Protein AF-A0A7S1P611-F1 (afdb_monomer)

Solvent-accessible surface area (backbone atoms only — not comparable to full-atom values): 8037 Å² total; per-residue (Å²): 133,85,80,75,82,80,79,75,83,67,53,67,69,58,52,50,53,49,54,51,52,51,52,50,52,50,51,52,50,53,52,51,49,53,52,48,51,55,48,50,52,66,73,41,56,65,63,57,51,52,55,46,52,52,50,51,50,36,46,75,70,69,72,56,48,76,68,53,52,54,48,46,52,53,49,49,57,50,48,53,54,47,53,55,51,51,50,60,49,50,52,55,49,51,58,52,57,52,57,67,63,73,67,72,71,91,78,82,84,90,80,85,83,88,80,80,93,79,82,85,89,82,80,88,82,91,82,138

Organism: NCBI:txid1169539

pLDDT: mean 73.35, std 19.41, range [33.62, 94.81]

Sequence (128 aa):
MGKQKKGREVNPTDAYRKQQREKEKKRNKQARQKLRESTLVRKNPHAIKEQIDRLKKEEHFGRITPSDKKKLESLNKTWDKLKSSILANKDKLADKVTIDMQGIQEEGESSEESGEESPPEEAGAAAA

Mean predicted aligned error: 16.97 Å

Nearest PDB structures (foldseek):
  5fwk-assembly1_E  TM=3.623E-01  e=7.451E+00  Homo sapiens
  5c22-assembly3_C  TM=3.127E-01  e=6.528E+00  Escherichia coli

InterPro domains:
  IPR019007 Wbp11/ELF5/Saf1, N-terminal domain [PF09429] (7-83)

Radius of gyration: 33.91 Å; Cα contacts (8 Å, |Δi|>4): 22; chains: 1; bounding box: 104×55×56 Å

Secondary structure (DSSP, 8-state):
-----TT----HHHHHHHHHHHHHHHHHHHHHHHHHHHHHHHH-HHHHHHHHHHHHHHHHTT---HHHHHHHHHHHHHHHHHHHHHHHHHHHHHHHHHHTTS--------------------------

Structure (mmCIF, N/CA/C/O backbone):
data_AF-A0A7S1P611-F1
#
_entry.id   AF-A0A7S1P611-F1
#
loop_
_atom_site.group_PDB
_atom_site.id
_atom_site.type_symbol
_atom_site.label_atom_id
_atom_site.label_alt_id
_atom_site.label_comp_id
_atom_site.label_asym_id
_atom_site.label_entity_id
_atom_site.label_seq_id
_atom_site.pdbx_PDB_ins_code
_atom_site.Cartn_x
_atom_site.Cartn_y
_atom_site.Cartn_z
_atom_site.occupancy
_atom_site.B_iso_or_equiv
_atom_site.auth_seq_id
_atom_site.auth_comp_id
_atom_site.auth_asym_id
_atom_site.auth_atom_id
_atom_site.pdbx_PDB_model_num
ATOM 1 N N . MET A 1 1 ? 12.596 -34.638 -29.859 1.00 44.19 1 MET A N 1
ATOM 2 C CA . MET A 1 1 ? 14.044 -34.323 -29.861 1.00 44.19 1 MET A CA 1
ATOM 3 C C . MET A 1 1 ? 14.229 -32.810 -29.942 1.00 44.19 1 MET A C 1
ATOM 5 O O . MET A 1 1 ? 14.014 -32.226 -30.999 1.00 44.19 1 MET A O 1
ATOM 9 N N . GLY A 1 2 ? 14.519 -32.153 -28.815 1.00 54.94 2 GLY A N 1
ATOM 10 C CA . GLY A 1 2 ? 14.721 -30.702 -28.758 1.00 54.94 2 GLY A CA 1
ATOM 11 C C . GLY A 1 2 ? 16.032 -30.303 -29.431 1.00 54.94 2 GLY A C 1
ATOM 12 O O . GLY A 1 2 ? 17.098 -30.758 -29.030 1.00 54.94 2 GLY A O 1
ATOM 13 N N . LYS A 1 3 ? 15.964 -29.455 -30.461 1.00 53.50 3 LYS A N 1
ATOM 14 C CA . LYS A 1 3 ? 17.159 -28.909 -31.111 1.00 53.50 3 LYS A CA 1
ATOM 15 C C . LYS A 1 3 ? 17.794 -27.873 -30.182 1.00 53.50 3 LYS A C 1
ATOM 17 O O . LYS A 1 3 ? 17.230 -26.802 -29.957 1.00 53.50 3 LYS A O 1
ATOM 22 N N . GLN A 1 4 ? 18.965 -28.199 -29.641 1.00 58.38 4 GLN A N 1
ATOM 23 C CA . GLN A 1 4 ? 19.836 -27.248 -28.957 1.00 58.38 4 GLN A CA 1
ATOM 24 C C . GLN A 1 4 ? 20.156 -26.100 -29.926 1.00 58.38 4 GLN A C 1
ATOM 26 O O . GLN A 1 4 ? 20.625 -26.336 -31.041 1.00 58.38 4 GLN A O 1
ATOM 31 N N . LYS A 1 5 ? 19.882 -24.850 -29.524 1.00 57.12 5 LYS A N 1
ATOM 32 C CA . LYS A 1 5 ? 20.260 -23.657 -30.298 1.00 57.12 5 LYS A CA 1
ATOM 33 C C . LYS A 1 5 ? 21.771 -23.460 -30.191 1.00 57.12 5 LYS A C 1
ATOM 35 O O . LYS A 1 5 ? 22.250 -22.674 -29.379 1.00 57.12 5 LYS A O 1
ATOM 40 N N . LYS A 1 6 ? 22.508 -24.229 -30.990 1.00 51.22 6 LYS A N 1
ATOM 41 C CA . LYS A 1 6 ? 23.951 -24.111 -31.176 1.00 51.22 6 LYS A CA 1
ATOM 42 C C . LYS A 1 6 ? 24.242 -22.732 -31.785 1.00 51.22 6 LYS A C 1
ATOM 44 O O . LYS A 1 6 ? 23.832 -22.459 -32.906 1.00 51.22 6 LYS A O 1
ATOM 49 N N . GLY A 1 7 ? 24.892 -21.867 -31.005 1.00 54.78 7 GLY A N 1
ATOM 50 C CA . GLY A 1 7 ? 25.631 -20.701 -31.498 1.00 54.78 7 GLY A CA 1
ATOM 51 C C . GLY A 1 7 ? 24.817 -19.511 -32.009 1.00 54.78 7 GLY A C 1
ATOM 52 O O . GLY A 1 7 ? 25.044 -19.071 -33.128 1.00 54.78 7 GLY A O 1
ATOM 53 N N . ARG A 1 8 ? 23.908 -18.932 -31.210 1.00 61.56 8 ARG A N 1
ATOM 54 C CA . ARG A 1 8 ? 23.466 -17.554 -31.491 1.00 61.56 8 ARG A CA 1
ATOM 55 C C . ARG A 1 8 ? 24.415 -16.604 -30.774 1.00 61.56 8 ARG A C 1
ATOM 57 O O . ARG A 1 8 ? 24.238 -16.363 -29.584 1.00 61.56 8 ARG A O 1
ATOM 64 N N . GLU A 1 9 ? 25.420 -16.112 -31.485 1.00 65.38 9 GLU A N 1
ATOM 65 C CA . GLU A 1 9 ? 26.243 -14.989 -31.044 1.00 65.38 9 GLU A CA 1
ATOM 66 C C . GLU A 1 9 ? 25.299 -13.793 -30.870 1.00 65.38 9 GLU A C 1
ATOM 68 O O . GLU A 1 9 ? 24.779 -13.214 -31.827 1.00 65.38 9 GLU A O 1
ATOM 73 N N . VAL A 1 10 ? 24.882 -13.559 -29.626 1.00 67.25 10 VAL A N 1
ATOM 74 C CA . VAL A 1 10 ? 23.868 -12.552 -29.331 1.00 67.25 10 VAL A CA 1
ATOM 75 C C . VAL A 1 10 ? 24.579 -11.222 -29.435 1.00 67.25 10 VAL A C 1
ATOM 77 O O . VAL A 1 10 ? 25.444 -10.931 -28.614 1.00 67.25 10 VAL A O 1
ATOM 80 N N . ASN A 1 11 ? 24.220 -10.427 -30.443 1.00 81.62 11 ASN A N 1
ATOM 81 C CA . ASN A 1 11 ? 24.751 -9.080 -30.567 1.00 81.62 11 ASN A CA 1
ATOM 82 C C . ASN A 1 11 ? 24.582 -8.372 -29.203 1.00 81.62 11 ASN A C 1
ATOM 84 O O . ASN A 1 11 ? 23.461 -8.351 -28.674 1.00 81.62 11 ASN A O 1
ATOM 88 N N . PRO A 1 12 ? 25.660 -7.830 -28.608 1.00 81.00 12 PRO A N 1
ATOM 89 C CA . PRO A 1 12 ? 25.629 -7.257 -27.263 1.00 81.00 12 PRO A CA 1
ATOM 90 C C . PRO A 1 12 ? 24.556 -6.167 -27.117 1.00 81.00 12 PRO A C 1
ATOM 92 O O . PRO A 1 12 ? 23.929 -6.039 -26.062 1.00 81.00 12 PRO A O 1
ATOM 95 N N . THR A 1 13 ? 24.245 -5.447 -28.197 1.00 85.31 13 THR A N 1
ATOM 96 C CA . THR A 1 13 ? 23.152 -4.470 -28.239 1.00 85.31 13 THR A CA 1
ATOM 97 C C . THR A 1 13 ? 21.771 -5.123 -28.109 1.00 85.31 13 THR A C 1
ATOM 99 O O . THR A 1 13 ? 20.899 -4.597 -27.414 1.00 85.31 13 THR A O 1
ATOM 102 N N . ASP A 1 14 ? 21.540 -6.276 -28.739 1.00 87.12 14 ASP A N 1
ATOM 103 C CA . ASP A 1 14 ? 20.261 -6.991 -28.641 1.00 87.12 14 ASP A CA 1
ATOM 104 C C . ASP A 1 14 ? 20.103 -7.673 -27.271 1.00 87.12 14 ASP A C 1
ATOM 106 O O . ASP A 1 14 ? 19.020 -7.655 -26.677 1.00 87.12 14 ASP A O 1
ATOM 110 N N . ALA A 1 15 ? 21.205 -8.165 -26.693 1.00 86.44 15 ALA A N 1
ATOM 111 C CA . ALA A 1 15 ? 21.233 -8.638 -25.311 1.00 86.44 15 ALA A CA 1
ATOM 112 C C . ALA A 1 15 ? 20.844 -7.519 -24.325 1.00 86.44 15 ALA A C 1
ATOM 114 O O . ALA A 1 15 ? 19.980 -7.730 -23.467 1.00 86.44 15 ALA A O 1
ATOM 115 N N . TYR A 1 16 ? 21.393 -6.311 -24.494 1.00 88.81 16 TYR A N 1
ATOM 116 C CA . TYR A 1 16 ? 21.044 -5.151 -23.669 1.00 88.81 16 TYR A CA 1
ATOM 117 C C . TYR A 1 16 ? 19.567 -4.752 -23.819 1.00 88.81 16 TYR A C 1
ATOM 119 O O . TYR A 1 16 ? 18.854 -4.611 -22.821 1.00 88.81 16 TYR A O 1
ATOM 127 N N . ARG A 1 17 ? 19.052 -4.650 -25.053 1.00 90.69 17 ARG A N 1
ATOM 128 C CA . ARG A 1 17 ? 17.631 -4.334 -25.304 1.00 90.69 17 ARG A CA 1
ATOM 129 C C . ARG A 1 17 ? 16.694 -5.381 -24.714 1.00 90.69 17 ARG A C 1
ATOM 131 O O . ARG A 1 17 ? 15.630 -5.037 -24.198 1.00 90.69 17 ARG A O 1
ATOM 138 N N . LYS A 1 18 ? 17.065 -6.660 -24.790 1.00 89.88 18 LYS A N 1
ATOM 139 C CA . LYS A 1 18 ? 16.295 -7.750 -24.189 1.00 89.88 18 LYS A CA 1
ATOM 140 C C . LYS A 1 18 ? 16.265 -7.625 -22.666 1.00 89.88 18 LYS A C 1
ATOM 142 O O . LYS A 1 18 ? 15.184 -7.695 -22.086 1.00 89.88 18 LYS A O 1
ATOM 147 N N . GLN A 1 19 ? 17.406 -7.358 -22.030 1.00 88.12 19 GLN A N 1
ATOM 148 C CA . GLN A 1 19 ? 17.468 -7.130 -20.584 1.00 88.12 19 GLN A CA 1
ATOM 149 C C . GLN A 1 19 ? 16.627 -5.920 -20.150 1.00 88.12 19 GLN A C 1
ATOM 151 O O . GLN A 1 19 ? 15.933 -5.997 -19.135 1.00 88.12 19 GLN A O 1
ATOM 156 N N . GLN A 1 20 ? 16.632 -4.825 -20.917 1.00 91.12 20 GLN A N 1
ATOM 157 C CA . GLN A 1 20 ? 15.790 -3.657 -20.632 1.00 91.12 20 GLN A CA 1
ATOM 158 C C . GLN A 1 20 ? 14.297 -3.986 -20.748 1.00 91.12 20 GLN A C 1
ATOM 160 O O . GLN A 1 20 ? 13.547 -3.744 -19.802 1.00 91.12 20 GLN A O 1
ATOM 165 N N . ARG A 1 21 ? 13.872 -4.647 -21.834 1.00 93.06 21 ARG A N 1
ATOM 166 C CA . ARG A 1 21 ? 12.478 -5.098 -22.007 1.00 93.06 21 ARG A CA 1
ATOM 167 C C . ARG A 1 21 ? 12.030 -6.054 -20.905 1.00 93.06 21 ARG A C 1
ATOM 169 O O . ARG A 1 21 ? 10.894 -5.982 -20.445 1.00 93.06 21 ARG A O 1
ATOM 176 N N . GLU A 1 22 ? 12.900 -6.956 -20.456 1.00 92.06 22 GLU A N 1
ATOM 177 C CA . GLU A 1 22 ? 12.589 -7.864 -19.349 1.00 92.06 22 GLU A CA 1
ATOM 178 C C . GLU A 1 22 ? 12.433 -7.121 -18.017 1.00 92.06 22 GLU A C 1
ATOM 180 O O . GLU A 1 22 ? 11.488 -7.402 -17.271 1.00 92.06 22 GLU A O 1
ATOM 185 N N . LYS A 1 23 ? 13.307 -6.147 -17.726 1.00 92.00 23 LYS A N 1
ATOM 186 C CA . LYS A 1 23 ? 13.195 -5.277 -16.543 1.00 92.00 23 LYS A CA 1
ATOM 187 C C . LYS A 1 23 ? 11.902 -4.464 -16.578 1.00 92.00 23 LYS A C 1
ATOM 189 O O . LYS A 1 23 ? 11.167 -4.437 -15.590 1.00 92.00 23 LYS A O 1
ATOM 194 N N . GLU A 1 24 ? 11.586 -3.867 -17.718 1.00 93.06 24 GLU A N 1
ATOM 195 C CA . GLU A 1 24 ? 10.358 -3.103 -17.920 1.00 93.06 24 GLU A CA 1
ATOM 196 C C . GLU A 1 24 ? 9.111 -3.985 -17.778 1.00 93.06 24 GLU A C 1
ATOM 198 O O . GLU A 1 24 ? 8.188 -3.648 -17.036 1.00 93.06 24 GLU A O 1
ATOM 203 N N . LYS A 1 25 ? 9.103 -5.177 -18.387 1.00 94.00 25 LYS A N 1
ATOM 204 C CA . LYS A 1 25 ? 8.003 -6.145 -18.258 1.00 94.00 25 LYS A CA 1
ATOM 205 C C . LYS A 1 25 ? 7.785 -6.567 -16.805 1.00 94.00 25 LYS A C 1
ATOM 207 O O . LYS A 1 25 ? 6.636 -6.703 -16.383 1.00 94.00 25 LYS A O 1
ATOM 212 N N . LYS A 1 26 ? 8.859 -6.761 -16.030 1.00 94.62 26 LYS A N 1
ATOM 213 C CA . LYS A 1 26 ? 8.771 -7.049 -14.588 1.00 94.62 26 LYS A CA 1
ATOM 214 C C . LYS A 1 26 ? 8.151 -5.877 -13.823 1.00 94.62 26 LYS A C 1
ATOM 216 O O . LYS A 1 26 ? 7.200 -6.102 -13.076 1.00 94.62 26 LYS A O 1
ATOM 221 N N . ARG A 1 27 ? 8.603 -4.641 -14.066 1.00 93.75 27 ARG A N 1
ATOM 222 C CA . ARG A 1 27 ? 8.019 -3.435 -13.447 1.00 93.75 27 ARG A CA 1
ATOM 223 C C . ARG A 1 27 ? 6.539 -3.269 -13.800 1.00 93.75 27 ARG A C 1
ATOM 225 O O . ARG A 1 27 ? 5.726 -3.059 -12.907 1.00 93.75 27 ARG A O 1
ATOM 232 N N . ASN A 1 28 ? 6.167 -3.461 -15.065 1.00 93.00 28 ASN A N 1
ATOM 233 C CA . ASN A 1 28 ? 4.777 -3.374 -15.516 1.00 93.00 28 ASN A CA 1
ATOM 234 C C . ASN A 1 28 ? 3.882 -4.452 -14.893 1.00 93.00 28 ASN A C 1
ATOM 236 O O . ASN A 1 28 ? 2.746 -4.166 -14.517 1.00 93.00 28 ASN A O 1
ATOM 240 N N . LYS A 1 29 ? 4.375 -5.687 -14.732 1.00 94.50 29 LYS A N 1
ATOM 241 C CA . LYS A 1 29 ? 3.636 -6.732 -14.005 1.00 94.50 29 LYS A CA 1
ATOM 242 C C . LYS A 1 29 ? 3.407 -6.348 -12.544 1.00 94.50 29 LYS A C 1
ATOM 244 O O . LYS A 1 29 ? 2.277 -6.444 -12.076 1.00 94.50 29 LYS A O 1
ATOM 249 N N . GLN A 1 30 ? 4.442 -5.864 -11.859 1.00 90.75 30 GLN A N 1
ATOM 250 C CA . GLN A 1 30 ? 4.336 -5.417 -10.468 1.00 90.75 30 GLN A CA 1
ATOM 251 C C . GLN A 1 30 ? 3.371 -4.232 -10.322 1.00 90.75 30 GLN A C 1
ATOM 253 O O . GLN A 1 30 ? 2.539 -4.231 -9.421 1.00 90.75 30 GLN A O 1
ATOM 258 N N . ALA A 1 31 ? 3.425 -3.256 -11.231 1.00 90.31 31 ALA A N 1
ATOM 259 C CA . ALA A 1 31 ? 2.501 -2.123 -11.240 1.00 90.31 31 ALA A CA 1
ATOM 260 C C . ALA A 1 31 ? 1.045 -2.576 -11.442 1.00 90.31 31 ALA A C 1
ATOM 262 O O . ALA A 1 31 ? 0.158 -2.160 -10.700 1.00 90.31 31 ALA A O 1
ATOM 263 N N . ARG A 1 32 ? 0.800 -3.494 -12.390 1.00 86.75 32 ARG A N 1
ATOM 264 C CA . ARG A 1 32 ? -0.533 -4.078 -12.622 1.00 86.75 32 ARG A CA 1
ATOM 265 C C . ARG A 1 32 ? -1.039 -4.859 -11.416 1.00 86.75 32 ARG A C 1
ATOM 267 O O . ARG A 1 32 ? -2.225 -4.786 -11.116 1.00 86.75 32 ARG A O 1
ATOM 274 N N . GLN A 1 33 ? -0.168 -5.606 -10.746 1.00 82.62 33 GLN A N 1
ATOM 275 C CA . GLN A 1 33 ? -0.532 -6.366 -9.557 1.00 82.62 33 GLN A CA 1
ATOM 276 C C . GLN A 1 33 ? -0.931 -5.430 -8.409 1.00 82.62 33 GLN A C 1
ATOM 278 O O . GLN A 1 33 ? -2.031 -5.571 -7.887 1.00 82.62 33 GLN A O 1
ATOM 283 N N . LYS A 1 34 ? -0.133 -4.390 -8.135 1.00 82.38 34 LYS A N 1
ATOM 284 C CA . LYS A 1 34 ? -0.470 -3.351 -7.147 1.00 82.38 34 LYS A CA 1
ATOM 285 C C . LYS A 1 34 ? -1.779 -2.625 -7.474 1.00 82.38 34 LYS A C 1
ATOM 287 O O . LYS A 1 34 ? -2.569 -2.361 -6.575 1.00 82.38 34 LYS A O 1
ATOM 292 N N . LEU A 1 35 ? -2.033 -2.325 -8.752 1.00 83.19 35 LEU A N 1
ATOM 293 C CA . LEU A 1 35 ? -3.291 -1.711 -9.195 1.00 83.19 35 LEU A CA 1
ATOM 294 C C . LEU A 1 35 ? -4.492 -2.648 -9.000 1.00 83.19 35 LEU A C 1
ATOM 296 O O . LEU A 1 35 ? -5.572 -2.206 -8.612 1.00 83.19 35 LEU A O 1
ATOM 300 N N . ARG A 1 36 ? -4.328 -3.945 -9.283 1.00 74.06 36 ARG A N 1
ATOM 301 C CA . ARG A 1 36 ? -5.377 -4.949 -9.052 1.00 74.06 36 ARG A CA 1
ATOM 302 C C . ARG A 1 36 ? -5.666 -5.103 -7.568 1.00 74.06 36 ARG A C 1
ATOM 304 O O . ARG A 1 36 ? -6.834 -5.097 -7.199 1.00 74.06 36 ARG A O 1
ATOM 311 N N . GLU A 1 37 ? -4.628 -5.183 -6.742 1.00 73.06 37 GLU A N 1
ATOM 312 C CA . GLU A 1 37 ? -4.740 -5.233 -5.283 1.00 73.06 37 GLU A CA 1
ATOM 313 C C . GLU A 1 37 ? -5.461 -3.988 -4.755 1.00 73.06 37 GLU A C 1
ATOM 315 O O . GLU A 1 37 ? -6.471 -4.125 -4.072 1.00 73.06 37 GLU A O 1
ATOM 320 N N . SER A 1 38 ? -5.054 -2.778 -5.155 1.00 73.31 38 SER A N 1
ATOM 321 C CA . SER A 1 38 ? -5.731 -1.543 -4.729 1.00 73.31 38 SER A CA 1
ATOM 322 C C . SER A 1 38 ? -7.180 -1.451 -5.222 1.00 73.31 38 SER A C 1
ATOM 324 O O . SER A 1 38 ? -8.056 -0.966 -4.506 1.00 73.31 38 SER A O 1
ATOM 326 N N . THR A 1 39 ? -7.468 -1.960 -6.422 1.00 77.69 39 THR A N 1
ATOM 327 C CA . THR A 1 39 ? -8.832 -2.006 -6.965 1.00 77.69 39 THR A CA 1
ATOM 328 C C . THR A 1 39 ? -9.699 -3.016 -6.225 1.00 77.69 39 THR A C 1
ATOM 330 O O . THR A 1 39 ? -10.856 -2.721 -5.942 1.00 77.69 39 THR A O 1
ATOM 333 N N . LEU A 1 40 ? -9.166 -4.194 -5.903 1.00 67.75 40 LEU A N 1
ATOM 334 C CA . LEU A 1 40 ? -9.876 -5.222 -5.144 1.00 67.75 40 LEU A CA 1
ATOM 335 C C . LEU A 1 40 ? -10.169 -4.745 -3.717 1.00 67.75 40 LEU A C 1
ATOM 337 O O . LEU A 1 40 ? -11.289 -4.896 -3.242 1.00 67.75 40 LEU A O 1
ATOM 341 N N . VAL A 1 41 ? -9.194 -4.091 -3.083 1.00 64.75 41 VAL A N 1
ATOM 342 C CA . VAL A 1 41 ? -9.334 -3.434 -1.775 1.00 64.75 41 VAL A CA 1
ATOM 343 C C . VAL A 1 41 ? -10.444 -2.377 -1.811 1.00 64.75 41 VAL A C 1
ATOM 345 O O . VAL A 1 41 ? -11.272 -2.328 -0.908 1.00 64.75 41 VAL A O 1
ATOM 348 N N . ARG A 1 42 ? -10.540 -1.585 -2.888 1.00 70.06 42 ARG A N 1
ATOM 349 C CA . ARG A 1 42 ? -11.654 -0.640 -3.082 1.00 70.06 42 ARG A CA 1
ATOM 350 C C . ARG A 1 42 ? -13.005 -1.332 -3.294 1.00 70.06 42 ARG A C 1
ATOM 352 O O . ARG A 1 42 ? -14.020 -0.809 -2.851 1.00 70.06 42 ARG A O 1
ATOM 359 N N . LYS A 1 43 ? -13.033 -2.473 -3.987 1.00 70.31 43 LYS A N 1
ATOM 360 C CA . LYS A 1 43 ? -14.267 -3.229 -4.258 1.00 70.31 43 LYS A CA 1
ATOM 361 C C . LYS A 1 43 ? -14.823 -3.921 -3.009 1.00 70.31 43 LYS A C 1
ATOM 363 O O . LYS A 1 43 ? -16.037 -4.004 -2.887 1.00 70.31 43 LYS A O 1
ATOM 368 N N . ASN A 1 44 ? -13.960 -4.358 -2.087 1.00 80.50 44 ASN A N 1
ATOM 369 C CA . ASN A 1 44 ? -14.346 -5.099 -0.881 1.00 80.50 44 ASN A CA 1
ATOM 370 C C . ASN A 1 44 ? -13.981 -4.330 0.409 1.00 80.50 44 ASN A C 1
ATOM 372 O O . ASN A 1 44 ? -13.043 -4.719 1.110 1.00 80.50 44 ASN A O 1
ATOM 376 N N . PRO A 1 45 ? -14.732 -3.267 0.767 1.00 82.62 45 PRO A N 1
ATOM 377 C CA . PRO A 1 45 ? -14.514 -2.490 1.993 1.00 82.62 45 PRO A CA 1
ATOM 378 C C . PRO A 1 45 ? -14.524 -3.347 3.268 1.00 82.62 45 PRO A C 1
ATOM 380 O O . PRO A 1 45 ? -13.732 -3.116 4.181 1.00 82.62 45 PRO A O 1
ATOM 383 N N . HIS A 1 46 ? -15.396 -4.358 3.329 1.00 86.69 46 HIS A N 1
ATOM 384 C CA . HIS A 1 46 ? -15.588 -5.192 4.518 1.00 86.69 46 HIS A CA 1
ATOM 385 C C . HIS A 1 46 ? -14.309 -5.907 4.972 1.00 86.69 46 HIS A C 1
ATOM 387 O O . HIS A 1 46 ? -14.031 -5.937 6.166 1.00 86.69 46 HIS A O 1
ATOM 393 N N . ALA A 1 47 ? -13.480 -6.378 4.037 1.00 86.00 47 ALA A N 1
ATOM 394 C CA . ALA A 1 47 ? -12.230 -7.063 4.364 1.00 86.00 47 ALA A CA 1
ATOM 395 C C . ALA A 1 47 ? -11.222 -6.142 5.079 1.00 86.00 47 ALA A C 1
ATOM 397 O O . ALA A 1 47 ? -10.529 -6.567 6.000 1.00 86.00 47 ALA A O 1
ATOM 398 N N . ILE A 1 48 ? -11.157 -4.859 4.693 1.00 86.81 48 ILE A N 1
ATOM 399 C CA . ILE A 1 48 ? -10.304 -3.866 5.371 1.00 86.81 48 ILE A CA 1
ATOM 400 C C . ILE A 1 48 ? -10.807 -3.644 6.796 1.00 86.81 48 ILE A C 1
ATOM 402 O O . ILE A 1 48 ? -10.009 -3.599 7.732 1.00 86.81 48 ILE A O 1
ATOM 406 N N . LYS A 1 49 ? -12.129 -3.524 6.958 1.00 90.62 49 LYS A N 1
ATOM 407 C CA . LYS A 1 49 ? -12.758 -3.311 8.260 1.00 90.62 49 LYS A CA 1
ATOM 408 C C . LYS A 1 49 ? -12.489 -4.483 9.209 1.00 90.62 49 LYS A C 1
ATOM 410 O O . LYS A 1 49 ? -12.035 -4.254 10.322 1.00 90.62 49 LYS A O 1
ATOM 415 N N . GLU A 1 50 ? -12.663 -5.722 8.754 1.00 92.69 50 GLU A N 1
ATOM 416 C CA . GLU A 1 50 ? -12.362 -6.915 9.560 1.00 92.69 50 GLU A CA 1
ATOM 417 C C . GLU A 1 50 ? -10.890 -6.983 9.983 1.00 92.69 50 GLU A C 1
ATOM 419 O O . GLU A 1 50 ? -10.577 -7.315 11.128 1.00 92.69 50 GLU A O 1
ATOM 424 N N . GLN A 1 51 ? -9.975 -6.629 9.076 1.00 90.81 51 GLN A N 1
ATOM 425 C CA . GLN A 1 51 ? -8.544 -6.583 9.368 1.00 90.81 51 GLN A CA 1
ATOM 426 C C . GLN A 1 51 ? -8.221 -5.524 10.437 1.00 90.81 51 GLN A C 1
ATOM 428 O O . GLN A 1 51 ? -7.423 -5.789 11.339 1.00 90.81 51 GLN A O 1
ATOM 433 N N . ILE A 1 52 ? -8.847 -4.343 10.354 1.00 93.94 52 ILE A N 1
ATOM 434 C CA . ILE A 1 52 ? -8.743 -3.281 11.367 1.00 93.94 52 ILE A CA 1
ATOM 435 C C . ILE A 1 52 ? -9.292 -3.777 12.705 1.00 93.94 52 ILE A C 1
ATOM 437 O O . ILE A 1 52 ? -8.626 -3.623 13.725 1.00 93.94 52 ILE A O 1
ATOM 441 N N . ASP A 1 53 ? -10.469 -4.402 12.709 1.00 94.81 53 ASP A N 1
ATOM 442 C CA . ASP A 1 53 ? -11.123 -4.872 13.930 1.00 94.81 53 ASP A CA 1
ATOM 443 C C . ASP A 1 53 ? -10.308 -5.974 14.621 1.00 94.81 53 ASP A C 1
ATOM 445 O O . ASP A 1 53 ? -10.193 -5.975 15.847 1.00 94.81 53 ASP A O 1
ATOM 449 N N . ARG A 1 54 ? -9.678 -6.881 13.860 1.00 94.06 54 ARG A N 1
ATOM 450 C CA . ARG A 1 54 ? -8.744 -7.874 14.417 1.00 94.06 54 ARG A CA 1
ATOM 451 C C . ARG A 1 54 ? -7.547 -7.198 15.091 1.00 94.06 54 ARG A C 1
ATOM 453 O O . ARG A 1 54 ? -7.257 -7.505 16.244 1.00 94.06 54 ARG A O 1
ATOM 460 N N . LEU A 1 55 ? -6.889 -6.265 14.403 1.00 93.25 55 LEU A N 1
ATOM 461 C CA . LEU A 1 55 ? -5.712 -5.572 14.938 1.00 93.25 55 LEU A CA 1
ATOM 462 C C . LEU A 1 55 ? -6.057 -4.698 16.155 1.00 93.25 55 LEU A C 1
ATOM 464 O O . LEU A 1 55 ? -5.309 -4.685 17.125 1.00 93.25 55 LEU A O 1
ATOM 468 N N . LYS A 1 56 ? -7.217 -4.031 16.157 1.00 93.19 56 LYS A N 1
ATOM 469 C CA . LYS A 1 56 ? -7.706 -3.263 17.316 1.00 93.19 56 LYS A CA 1
ATOM 470 C C . LYS A 1 56 ? -7.996 -4.146 18.525 1.00 93.19 56 LYS A C 1
ATOM 472 O O . LYS A 1 56 ? -7.727 -3.742 19.652 1.00 93.19 56 LYS A O 1
ATOM 477 N N . LYS A 1 57 ? -8.527 -5.355 18.313 1.00 94.31 57 LYS A N 1
ATOM 478 C CA . LYS A 1 57 ? -8.706 -6.331 19.398 1.00 94.31 57 LYS A CA 1
ATOM 479 C C . LYS A 1 57 ? -7.353 -6.716 19.992 1.00 94.31 57 LYS A C 1
ATOM 481 O O . LYS A 1 57 ? -7.189 -6.653 21.203 1.00 94.31 57 LYS A O 1
ATOM 486 N N . GLU A 1 58 ? -6.374 -7.055 19.159 1.00 91.00 58 GLU A N 1
ATOM 487 C CA . GLU A 1 58 ? -5.016 -7.391 19.614 1.00 91.00 58 GLU A CA 1
ATOM 488 C C . GLU A 1 58 ? -4.326 -6.225 20.344 1.00 91.00 58 GLU A C 1
ATOM 490 O O . GLU A 1 58 ? -3.633 -6.452 21.339 1.00 91.00 58 GLU A O 1
ATOM 495 N N . GLU A 1 59 ? -4.558 -4.984 19.900 1.00 91.12 59 GLU A N 1
ATOM 496 C CA . GLU A 1 59 ? -4.114 -3.765 20.585 1.00 91.12 59 GLU A CA 1
ATOM 497 C C . GLU A 1 59 ? -4.757 -3.619 21.966 1.00 91.12 59 GLU A C 1
ATOM 499 O O . GLU A 1 59 ? -4.046 -3.405 22.946 1.00 91.12 59 GLU A O 1
ATOM 504 N N . HIS A 1 60 ? -6.073 -3.820 22.063 1.00 91.44 60 HIS A N 1
ATOM 505 C CA . HIS A 1 60 ? -6.803 -3.787 23.331 1.00 91.44 60 HIS A CA 1
ATOM 506 C C . HIS A 1 60 ? -6.325 -4.874 24.308 1.00 91.44 60 HIS A C 1
ATOM 508 O O . HIS A 1 60 ? -6.236 -4.640 25.510 1.00 91.44 60 HIS A O 1
ATOM 514 N N . PHE A 1 61 ? -5.972 -6.060 23.805 1.00 89.44 61 PHE A N 1
ATOM 515 C CA . PHE A 1 61 ? -5.385 -7.135 24.612 1.00 89.44 61 PHE A CA 1
ATOM 516 C C . PHE A 1 61 ? -3.893 -6.925 24.932 1.00 89.44 61 PHE A C 1
ATOM 518 O O . PHE A 1 61 ? -3.297 -7.765 25.607 1.00 89.44 61 PHE A O 1
ATOM 525 N N . GLY A 1 62 ? -3.270 -5.846 24.443 1.00 88.94 62 GLY A N 1
ATOM 526 C CA . GLY A 1 62 ? -1.866 -5.517 24.700 1.00 88.94 62 GLY A CA 1
ATOM 527 C C . GLY A 1 62 ? -0.852 -6.429 23.999 1.00 88.94 62 GLY A C 1
ATOM 528 O O . GLY A 1 62 ? 0.324 -6.411 24.352 1.00 88.94 62 GLY A O 1
ATOM 529 N N . ARG A 1 63 ? -1.275 -7.229 23.009 1.00 88.69 63 ARG A N 1
ATOM 530 C CA . ARG A 1 63 ? -0.421 -8.209 22.301 1.00 88.69 63 ARG A CA 1
ATOM 531 C C . ARG A 1 63 ? 0.084 -7.720 20.941 1.00 88.69 63 ARG A C 1
ATOM 533 O O . ARG A 1 63 ? 0.610 -8.509 20.162 1.00 88.69 63 ARG A O 1
ATOM 540 N N . ILE A 1 64 ? -0.086 -6.437 20.636 1.00 90.62 64 ILE A N 1
ATOM 541 C CA . ILE A 1 64 ? 0.220 -5.883 19.316 1.00 90.62 64 ILE A CA 1
ATOM 542 C C . ILE A 1 64 ? 1.711 -5.552 19.150 1.00 90.62 64 ILE A C 1
ATOM 544 O O . ILE A 1 64 ? 2.328 -4.919 20.012 1.00 90.62 64 ILE A O 1
ATOM 548 N N . THR A 1 65 ? 2.301 -5.927 18.012 1.00 93.06 65 THR A N 1
ATOM 549 C CA . THR A 1 65 ? 3.693 -5.569 17.700 1.00 93.06 65 THR A CA 1
ATOM 550 C C . THR A 1 65 ? 3.796 -4.153 17.102 1.00 93.06 65 THR A C 1
ATOM 552 O O . THR A 1 65 ? 2.827 -3.630 16.545 1.00 93.06 65 THR A O 1
ATOM 555 N N . PRO A 1 66 ? 4.974 -3.497 17.125 1.00 92.69 66 PRO A N 1
ATOM 556 C CA . PRO A 1 66 ? 5.170 -2.210 16.444 1.00 92.69 66 PRO A CA 1
ATOM 557 C C . P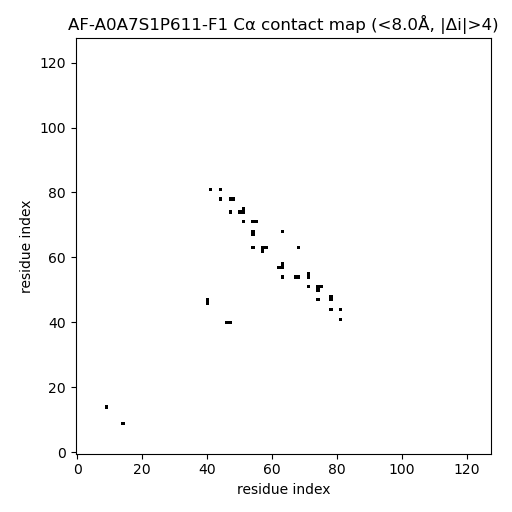RO A 1 66 ? 4.902 -2.269 14.931 1.00 92.69 66 PRO A C 1
ATOM 559 O O . PRO A 1 66 ? 4.496 -1.275 14.328 1.00 92.69 66 PRO A O 1
ATOM 562 N N . SER A 1 67 ? 5.127 -3.432 14.313 1.00 93.25 67 SER A N 1
ATOM 563 C CA . SER A 1 67 ? 4.813 -3.674 12.901 1.00 93.25 67 SER A CA 1
ATOM 564 C C . SER A 1 67 ? 3.302 -3.654 12.666 1.00 93.25 67 SER A C 1
ATOM 566 O O . SER A 1 67 ? 2.813 -2.994 11.747 1.00 93.25 67 SER A O 1
ATOM 568 N N . ASP A 1 68 ? 2.556 -4.300 13.558 1.00 92.00 68 ASP A N 1
ATOM 569 C CA . ASP A 1 68 ? 1.101 -4.372 13.491 1.00 92.00 68 ASP A CA 1
ATOM 570 C C . ASP A 1 68 ? 0.449 -3.008 13.724 1.00 92.00 68 ASP A C 1
ATOM 572 O O . ASP A 1 68 ? -0.512 -2.676 13.033 1.00 92.00 68 ASP A O 1
ATOM 576 N N . LYS A 1 69 ? 1.024 -2.159 14.588 1.00 93.25 69 LYS A N 1
ATOM 577 C CA . LYS A 1 69 ? 0.586 -0.759 14.744 1.00 93.25 69 LYS A CA 1
ATOM 578 C C . LYS A 1 69 ? 0.729 0.041 13.447 1.00 93.25 69 LYS A C 1
ATOM 580 O O . LYS A 1 69 ? -0.212 0.709 13.022 1.00 93.25 69 LYS A O 1
ATOM 585 N N . LYS A 1 70 ? 1.875 -0.070 12.762 1.00 94.69 70 LYS A N 1
ATOM 586 C CA . LYS A 1 70 ? 2.083 0.577 11.449 1.00 94.69 70 LYS A CA 1
ATOM 587 C C . LYS A 1 70 ? 1.092 0.055 10.407 1.00 94.69 70 LYS A C 1
ATOM 589 O O . LYS A 1 70 ? 0.565 0.823 9.599 1.00 94.69 70 LYS A O 1
ATOM 594 N N . LYS A 1 71 ? 0.815 -1.253 10.430 1.00 92.31 71 LYS A N 1
ATOM 595 C CA . LYS A 1 71 ? -0.175 -1.885 9.553 1.00 92.31 71 LYS A CA 1
ATOM 596 C C . LYS A 1 71 ? -1.585 -1.366 9.836 1.00 92.31 71 LYS A C 1
ATOM 598 O O . LYS A 1 71 ? -2.260 -0.961 8.891 1.00 92.31 71 LYS A O 1
ATOM 603 N N . LEU A 1 72 ? -1.993 -1.302 11.102 1.00 93.62 72 LEU A N 1
ATOM 604 C CA . LEU A 1 72 ? -3.263 -0.725 11.545 1.00 93.62 72 LEU A CA 1
ATOM 605 C C . LEU A 1 72 ? -3.419 0.720 11.052 1.00 93.62 72 LEU A C 1
ATOM 607 O O . LEU A 1 72 ? -4.438 1.055 10.450 1.00 93.62 72 LEU A O 1
ATOM 611 N N . GLU A 1 73 ? -2.389 1.551 11.212 1.00 94.06 73 GLU A N 1
ATOM 612 C CA . GLU A 1 73 ? -2.402 2.937 10.734 1.00 94.06 73 GLU A CA 1
ATOM 613 C C . GLU A 1 73 ? -2.571 3.017 9.205 1.00 94.06 73 GLU A C 1
ATOM 615 O O . GLU A 1 73 ? -3.390 3.788 8.698 1.00 94.06 73 GLU A O 1
ATOM 620 N N . SER A 1 74 ? -1.847 2.186 8.446 1.00 90.88 74 SER A N 1
ATOM 621 C CA . SER A 1 74 ? -1.982 2.134 6.983 1.00 90.88 74 SER A CA 1
ATOM 622 C C . SER A 1 74 ? -3.369 1.675 6.515 1.00 90.88 74 SER A C 1
ATOM 624 O O . SER A 1 74 ? -3.898 2.204 5.531 1.00 90.88 74 SER A O 1
ATOM 626 N N . LEU A 1 75 ? -3.978 0.723 7.229 1.00 91.12 75 LEU A N 1
ATOM 627 C CA . LEU A 1 75 ? -5.315 0.216 6.933 1.00 91.12 75 LEU A CA 1
ATOM 628 C C . LEU A 1 75 ? -6.377 1.271 7.242 1.00 91.12 75 LEU A C 1
ATOM 630 O O . LEU A 1 75 ? -7.237 1.499 6.395 1.00 91.12 75 LEU A O 1
ATOM 634 N N . ASN A 1 76 ? -6.263 1.979 8.371 1.00 91.62 76 ASN A N 1
ATOM 635 C CA . ASN A 1 76 ? -7.141 3.105 8.708 1.00 91.62 76 ASN A CA 1
ATOM 636 C C . ASN A 1 76 ? -7.073 4.203 7.633 1.00 91.62 76 ASN A C 1
ATOM 638 O O . ASN A 1 76 ? -8.099 4.568 7.069 1.00 91.62 76 ASN A O 1
ATOM 642 N N . LYS A 1 77 ? -5.867 4.628 7.222 1.00 90.62 77 LYS A N 1
ATOM 643 C CA . LYS A 1 77 ? -5.697 5.608 6.126 1.00 90.62 77 LYS A CA 1
ATOM 644 C C . LYS A 1 77 ? -6.337 5.150 4.813 1.00 90.62 77 LYS A C 1
ATOM 646 O O . LYS A 1 77 ? -6.809 5.969 4.025 1.00 90.62 77 LYS A O 1
ATOM 651 N N . THR A 1 78 ? -6.302 3.849 4.536 1.00 86.94 78 THR A N 1
ATOM 652 C CA . THR A 1 78 ? -6.919 3.275 3.332 1.00 86.94 78 THR A CA 1
ATOM 653 C C . THR A 1 78 ? -8.443 3.249 3.454 1.00 86.94 78 THR A C 1
ATOM 655 O O . THR A 1 78 ? -9.134 3.592 2.495 1.00 86.94 78 THR A O 1
ATOM 658 N N . TRP A 1 79 ? -8.963 2.907 4.634 1.00 90.44 79 TRP A N 1
ATOM 659 C CA . TRP A 1 79 ? -10.388 2.930 4.958 1.00 90.44 7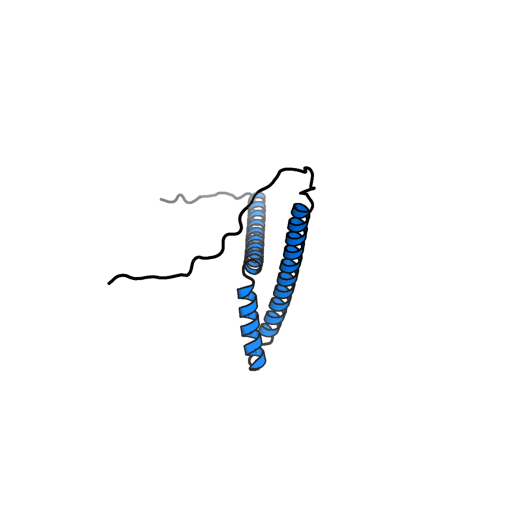9 TRP A CA 1
ATOM 660 C C . TRP A 1 79 ? -10.984 4.337 4.859 1.00 90.44 79 TRP A C 1
ATOM 662 O O . TRP A 1 79 ? -12.026 4.507 4.229 1.00 90.44 79 TRP A O 1
ATOM 672 N N . ASP A 1 80 ? -10.298 5.354 5.380 1.00 89.31 80 ASP A N 1
ATOM 673 C CA . ASP A 1 80 ? -10.767 6.742 5.324 1.00 89.31 80 ASP A CA 1
ATOM 674 C C . ASP A 1 80 ? -10.882 7.237 3.878 1.00 89.31 80 ASP A C 1
ATOM 676 O O . ASP A 1 80 ? -11.907 7.790 3.482 1.00 89.31 80 ASP A O 1
ATOM 680 N N . LYS A 1 81 ? -9.877 6.946 3.039 1.00 85.50 81 LYS A N 1
ATOM 681 C CA . LYS A 1 81 ? -9.930 7.248 1.597 1.00 85.50 81 LYS A CA 1
ATOM 682 C C . LYS A 1 81 ? -11.094 6.545 0.908 1.00 85.50 81 LYS A C 1
ATOM 684 O O . LYS A 1 81 ? -11.738 7.131 0.038 1.00 85.50 81 LYS A O 1
ATOM 689 N N . LEU A 1 82 ? -11.355 5.291 1.275 1.00 84.06 82 LEU A N 1
ATOM 690 C CA . LEU A 1 82 ? -12.457 4.518 0.719 1.00 84.06 82 LEU A CA 1
ATOM 691 C C . LEU A 1 82 ? -13.808 5.109 1.128 1.00 84.06 82 LEU A C 1
ATOM 693 O O . LEU A 1 82 ? -14.656 5.320 0.265 1.00 84.06 82 LEU A O 1
ATOM 697 N N . LYS A 1 83 ? -13.980 5.447 2.409 1.00 86.00 83 LYS A N 1
ATOM 698 C CA . LYS A 1 83 ? -15.180 6.102 2.940 1.00 86.00 83 LYS A CA 1
ATOM 699 C C . LYS A 1 83 ? -15.445 7.432 2.234 1.00 86.00 83 LYS A C 1
ATOM 701 O O . LYS A 1 83 ? -16.556 7.636 1.748 1.00 86.00 83 LYS A O 1
ATOM 706 N N . SER A 1 84 ? -14.429 8.286 2.098 1.00 84.06 84 SER A N 1
ATOM 707 C CA . SER A 1 84 ? -14.545 9.559 1.373 1.00 84.06 84 SER A CA 1
ATOM 708 C C . SER A 1 84 ? -14.867 9.354 -0.108 1.00 84.06 84 SER A C 1
ATOM 710 O O . SER A 1 84 ? -15.677 10.085 -0.667 1.00 84.06 84 SER A O 1
ATOM 712 N N . SER A 1 85 ? -14.286 8.334 -0.752 1.00 79.56 85 SER A N 1
ATOM 713 C CA . SER A 1 85 ? -14.604 8.005 -2.144 1.00 79.56 85 SER A CA 1
ATOM 714 C C . SER A 1 85 ? -16.039 7.504 -2.309 1.00 79.56 85 SER A C 1
ATOM 716 O O .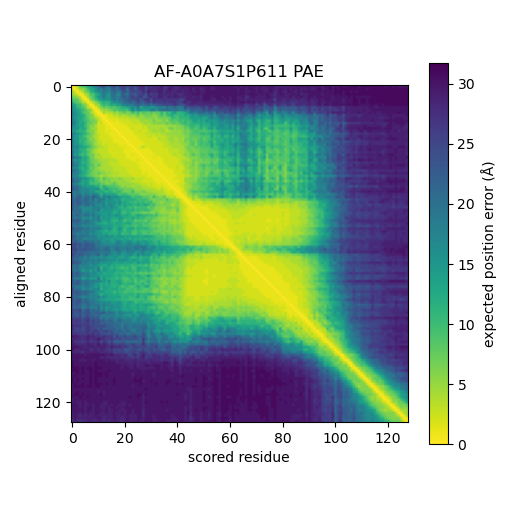 SER A 1 85 ? -16.690 7.880 -3.278 1.00 79.56 85 SER A O 1
ATOM 718 N N . ILE A 1 86 ? -16.540 6.669 -1.397 1.00 80.06 86 ILE A N 1
ATOM 719 C CA . ILE A 1 86 ? -17.925 6.181 -1.432 1.00 80.06 86 ILE A CA 1
ATOM 720 C C . ILE A 1 86 ? -18.895 7.344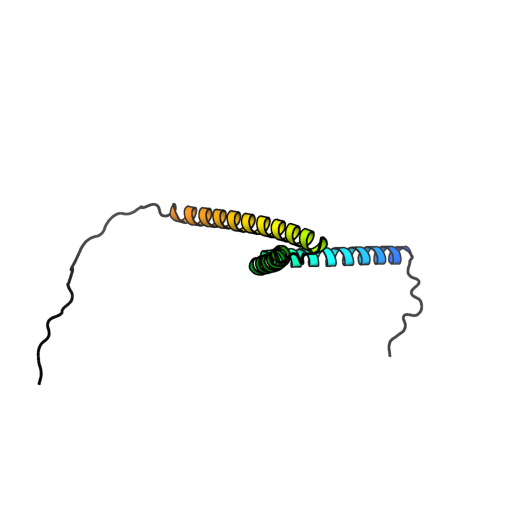 -1.234 1.00 80.06 86 ILE A C 1
ATOM 722 O O . ILE A 1 86 ? -19.823 7.477 -2.025 1.00 80.06 86 ILE A O 1
ATOM 726 N N . LEU A 1 87 ? -18.650 8.205 -0.241 1.00 78.81 87 LEU A N 1
ATOM 727 C CA . LEU A 1 87 ? -19.483 9.379 0.023 1.00 78.81 87 LEU A CA 1
ATOM 728 C C . LEU A 1 87 ? -19.539 10.304 -1.201 1.00 78.81 87 LEU A C 1
ATOM 730 O O . LEU A 1 87 ? -20.613 10.542 -1.735 1.00 78.81 87 LEU A O 1
ATOM 734 N N . ALA A 1 88 ? -18.381 10.675 -1.752 1.00 76.62 88 ALA A N 1
ATOM 735 C CA . ALA A 1 88 ? -18.314 11.530 -2.936 1.00 76.62 88 ALA A CA 1
ATOM 736 C C . ALA A 1 88 ? -18.954 10.910 -4.194 1.00 76.62 88 ALA A C 1
ATOM 738 O O . ALA A 1 88 ? -19.359 11.634 -5.100 1.00 76.62 88 ALA A O 1
ATOM 739 N N . ASN A 1 89 ? -19.012 9.577 -4.309 1.00 74.38 89 ASN A N 1
ATOM 740 C CA . ASN A 1 89 ? -19.749 8.921 -5.394 1.00 74.38 89 ASN A CA 1
ATOM 741 C C . ASN A 1 89 ? -21.255 8.862 -5.115 1.00 74.38 89 ASN A C 1
ATOM 743 O O . ASN A 1 89 ? -22.032 8.936 -6.062 1.00 74.38 89 ASN A O 1
ATOM 747 N N . LYS A 1 90 ? -21.663 8.734 -3.847 1.00 73.12 90 LYS A N 1
ATOM 748 C CA . LYS A 1 90 ? -23.069 8.774 -3.438 1.00 73.12 90 LYS A CA 1
ATOM 749 C C . LYS A 1 90 ? -23.676 10.144 -3.732 1.00 73.12 90 LYS A C 1
ATOM 751 O O . LYS A 1 90 ? -24.744 10.189 -4.328 1.00 73.12 90 LYS A O 1
ATOM 756 N N . ASP A 1 91 ? -22.964 11.219 -3.410 1.00 68.69 91 ASP A N 1
ATOM 757 C CA . ASP A 1 91 ? -23.421 12.591 -3.664 1.00 68.69 91 ASP A CA 1
ATOM 758 C C . ASP A 1 91 ? -23.574 12.844 -5.174 1.00 68.69 91 ASP A C 1
ATOM 760 O O . ASP A 1 91 ? -24.618 13.283 -5.632 1.00 68.69 91 ASP A O 1
ATOM 764 N N . LYS A 1 92 ? -22.609 12.396 -5.989 1.00 67.19 92 LYS A N 1
ATOM 765 C CA . LYS A 1 92 ? -22.706 12.464 -7.462 1.00 67.19 92 LYS A CA 1
ATOM 766 C C . LYS A 1 92 ? -23.834 11.625 -8.057 1.00 67.19 92 LYS A C 1
ATOM 768 O O . LYS A 1 92 ? -24.281 11.914 -9.164 1.00 67.19 92 LYS A O 1
ATOM 773 N N . LEU A 1 93 ? -24.218 10.529 -7.405 1.00 57.28 93 LEU A N 1
ATOM 774 C CA . LEU A 1 93 ? -25.356 9.723 -7.836 1.00 57.28 93 LEU A CA 1
ATOM 775 C C . LEU A 1 93 ? -26.664 10.423 -7.458 1.00 57.28 93 LEU A C 1
ATOM 777 O O . LEU A 1 93 ? -27.570 10.464 -8.280 1.00 57.28 93 LEU A O 1
ATOM 781 N N . ALA A 1 94 ? -26.732 11.015 -6.264 1.00 63.09 94 ALA A N 1
ATOM 782 C CA . ALA A 1 94 ? -27.874 11.805 -5.819 1.00 63.09 94 ALA A CA 1
ATOM 783 C C . ALA A 1 94 ? -28.101 13.033 -6.717 1.00 63.09 94 ALA A C 1
ATOM 785 O O . ALA A 1 94 ? -29.220 13.224 -7.176 1.00 63.09 94 ALA A O 1
ATOM 786 N N . ASP A 1 95 ? -27.044 13.776 -7.062 1.00 58.38 95 ASP A N 1
ATOM 787 C CA . ASP A 1 95 ? -27.117 14.943 -7.957 1.00 58.38 95 ASP A CA 1
ATOM 788 C C . ASP A 1 95 ? -27.576 14.581 -9.379 1.00 58.38 95 ASP A C 1
ATOM 790 O O . ASP A 1 95 ? -28.222 15.371 -10.055 1.00 58.38 95 ASP A O 1
ATOM 794 N N . LYS A 1 96 ? -27.254 13.374 -9.860 1.00 55.12 96 LYS A N 1
ATOM 795 C CA . LYS A 1 96 ? -27.761 12.887 -11.153 1.00 55.12 96 LYS A CA 1
ATOM 796 C C . LYS A 1 96 ? -29.235 12.509 -11.081 1.00 55.12 96 LYS A C 1
ATOM 798 O O . LYS A 1 96 ? -29.983 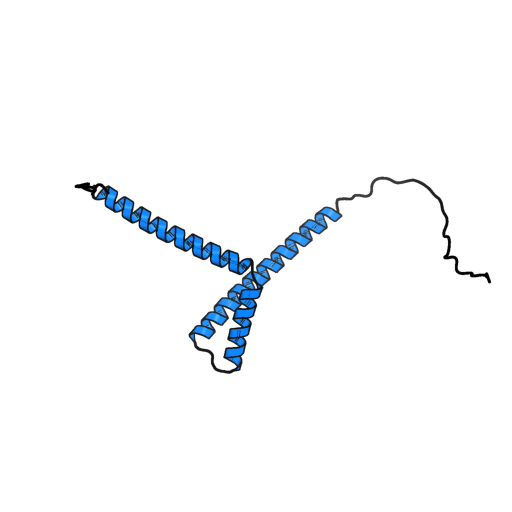12.834 -11.990 1.00 55.12 96 LYS A O 1
ATOM 803 N N . VAL A 1 97 ? -29.644 11.853 -9.996 1.00 56.03 97 VAL A N 1
ATOM 804 C CA . VAL A 1 97 ? -31.040 11.446 -9.780 1.00 56.03 97 VAL A CA 1
ATOM 805 C C . VAL A 1 97 ? -31.958 12.663 -9.608 1.00 56.03 97 VAL A C 1
ATOM 807 O O . VAL A 1 97 ? -33.102 12.624 -10.046 1.00 56.03 97 VAL A O 1
ATOM 810 N N . THR A 1 98 ? -31.478 13.760 -9.016 1.00 54.88 98 THR A N 1
ATOM 811 C CA . THR A 1 98 ? -32.271 14.993 -8.868 1.00 54.88 98 THR A CA 1
ATOM 812 C C . THR A 1 98 ? -32.418 15.781 -10.169 1.00 54.88 98 THR A C 1
ATOM 814 O O . THR A 1 98 ? -33.469 16.385 -10.378 1.00 54.88 98 THR A O 1
ATOM 817 N N . ILE A 1 99 ? -31.425 15.744 -11.066 1.00 52.91 99 ILE A N 1
ATOM 818 C CA . ILE A 1 99 ? -31.513 16.367 -12.399 1.00 52.91 99 ILE A CA 1
ATOM 819 C C . ILE A 1 99 ? -32.637 15.734 -13.236 1.00 52.91 99 ILE A C 1
ATOM 821 O O . ILE A 1 99 ? -33.388 16.458 -13.885 1.00 52.91 99 ILE A O 1
ATOM 825 N N . ASP A 1 100 ? -32.817 14.413 -13.163 1.00 50.38 100 ASP A N 1
ATOM 826 C CA . ASP A 1 100 ? -33.866 13.707 -13.916 1.00 50.38 100 ASP A CA 1
ATOM 827 C C . ASP A 1 100 ? -35.291 13.998 -13.393 1.00 50.38 100 ASP A C 1
ATOM 829 O O . ASP A 1 100 ? -36.269 13.781 -14.106 1.00 50.38 100 ASP A O 1
ATOM 833 N N . MET A 1 101 ? -35.433 14.535 -12.173 1.00 45.78 101 MET A N 1
ATOM 834 C CA . MET A 1 101 ? -36.735 14.835 -11.558 1.00 45.78 101 MET A CA 1
ATOM 835 C C . MET A 1 101 ? -37.222 16.272 -11.817 1.00 45.78 101 MET A C 1
ATOM 837 O O . MET A 1 101 ? -38.400 16.558 -11.631 1.00 45.78 101 MET A O 1
ATOM 841 N N . GLN A 1 102 ? -36.347 17.175 -12.275 1.00 47.22 102 GLN A N 1
ATOM 842 C CA . GLN A 1 102 ? -36.698 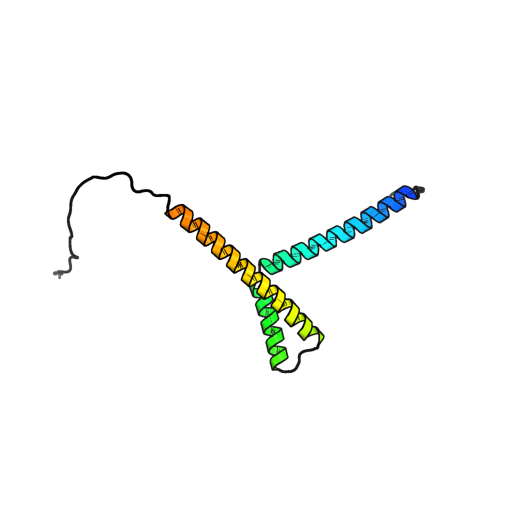18.560 -12.641 1.00 47.22 102 GLN A CA 1
ATOM 843 C C . GLN A 1 102 ? -37.010 18.729 -14.143 1.00 47.22 102 GLN A C 1
ATOM 845 O O . GLN A 1 102 ? -37.302 19.836 -14.588 1.00 47.22 102 GLN A O 1
ATOM 850 N N . GLY A 1 103 ? -36.950 17.640 -14.922 1.00 41.34 103 GLY A N 1
ATOM 851 C CA . GLY A 1 103 ? -37.223 17.617 -16.365 1.00 41.34 103 GLY A CA 1
ATOM 852 C C . GLY A 1 103 ? -38.641 17.196 -16.766 1.00 41.34 103 GLY A C 1
ATOM 853 O O . GLY A 1 103 ? -38.939 17.178 -17.956 1.00 41.34 103 GLY A O 1
ATOM 854 N N . ILE A 1 104 ? -39.520 16.870 -15.814 1.00 47.84 104 ILE A N 1
ATOM 855 C CA . ILE A 1 104 ? -40.954 16.697 -16.082 1.00 47.84 104 ILE A CA 1
ATOM 856 C C . ILE A 1 104 ? -41.616 18.043 -15.780 1.00 47.84 104 ILE A C 1
ATOM 858 O O . ILE A 1 104 ? -42.130 18.270 -14.689 1.00 47.84 104 ILE A O 1
ATOM 862 N N . GLN A 1 105 ? -41.499 18.978 -16.724 1.00 37.94 105 GLN A N 1
ATOM 863 C CA . GLN A 1 105 ? -42.341 20.170 -16.738 1.00 37.94 105 GLN A CA 1
ATOM 864 C C . GLN A 1 105 ? -43.780 19.734 -17.018 1.00 37.94 105 GLN A C 1
ATOM 866 O O . GLN A 1 105 ? -44.049 19.050 -18.005 1.00 37.94 105 GLN A O 1
ATOM 871 N N . GLU A 1 106 ? -44.669 20.114 -16.104 1.00 43.66 106 GLU A N 1
ATOM 872 C CA . GLU A 1 106 ? -46.115 20.116 -16.281 1.00 43.66 106 GLU A CA 1
ATOM 873 C C . GLU A 1 106 ? -46.469 20.956 -17.511 1.00 43.66 106 GLU A C 1
ATOM 875 O O . GLU A 1 106 ? -46.357 22.177 -17.493 1.00 43.66 106 GLU A O 1
ATOM 880 N N . GLU A 1 107 ? -46.897 20.300 -18.581 1.00 37.47 107 GLU A N 1
ATOM 881 C CA . GLU A 1 107 ? -47.631 20.926 -19.676 1.00 37.47 107 GLU A CA 1
ATOM 882 C C . GLU A 1 107 ? -48.789 19.985 -20.016 1.00 37.47 107 GLU A C 1
ATOM 884 O O . GLU A 1 107 ? -48.568 18.876 -20.507 1.00 37.47 107 GLU A O 1
ATOM 889 N N . GLY A 1 108 ? -50.020 20.426 -19.743 1.00 36.69 108 GLY A N 1
ATOM 890 C CA . GLY A 1 108 ? -51.223 19.842 -20.339 1.00 36.69 108 GLY A CA 1
ATOM 891 C C . GLY A 1 108 ? -52.317 19.437 -19.358 1.00 36.69 108 GLY A C 1
ATOM 892 O O . GLY A 1 108 ? -52.347 18.313 -18.871 1.00 36.69 108 GLY A O 1
ATOM 893 N N . GLU A 1 109 ? -53.243 20.367 -19.140 1.00 37.91 109 GLU A N 1
ATOM 894 C CA . GLU A 1 109 ? -54.563 20.199 -18.530 1.00 37.91 109 GLU A CA 1
ATOM 895 C C . GLU A 1 109 ? -55.431 19.080 -19.150 1.00 37.91 109 GLU A C 1
ATOM 897 O O . GLU A 1 109 ? -55.310 18.750 -20.328 1.00 37.91 109 GLU A O 1
ATOM 902 N N . SER A 1 110 ? -56.446 18.689 -18.363 1.00 34.81 110 SER A N 1
ATOM 903 C CA . SER A 1 110 ? -57.813 18.335 -18.795 1.00 34.81 110 SER A CA 1
ATOM 904 C C . SER A 1 110 ? -58.124 16.886 -19.208 1.00 34.81 110 SER A C 1
ATOM 906 O O . S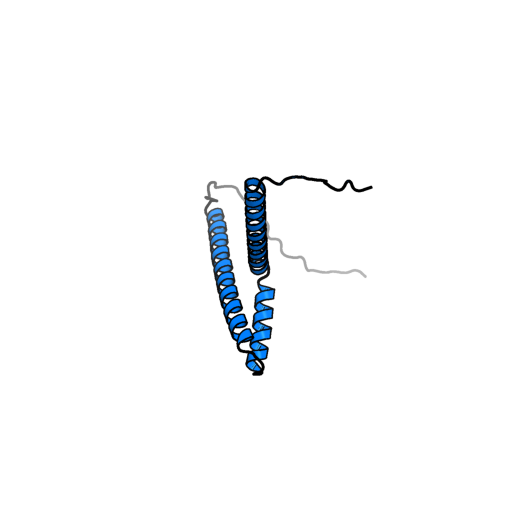ER A 1 110 ? -57.849 16.447 -20.322 1.00 34.81 110 SER A O 1
ATOM 908 N N . SER A 1 111 ? -58.808 16.163 -18.316 1.00 36.84 111 SER A N 1
ATOM 909 C CA . SER A 1 111 ? -60.116 15.498 -18.551 1.00 36.84 111 SER A CA 1
ATOM 910 C C . SER A 1 111 ? -60.510 14.751 -17.262 1.00 36.84 111 SER A C 1
ATOM 912 O O . SER A 1 111 ? -59.716 13.991 -16.718 1.00 36.84 111 SER A O 1
ATOM 914 N N . GLU A 1 112 ? -61.550 15.218 -16.563 1.00 35.84 112 GLU A N 1
ATOM 915 C CA . GLU A 1 112 ? -62.898 14.604 -16.534 1.00 35.84 112 GLU A CA 1
ATOM 916 C C . GLU A 1 112 ? -62.878 13.209 -15.876 1.00 35.84 112 GLU A C 1
ATOM 918 O O . GLU A 1 112 ? -62.294 12.267 -16.388 1.00 35.84 112 GLU A O 1
ATOM 923 N N . GLU A 1 113 ? -63.302 13.088 -14.618 1.00 37.34 113 GLU A N 1
ATOM 924 C CA . GLU A 1 113 ? -64.699 12.895 -14.184 1.00 37.34 113 GLU A CA 1
ATOM 925 C C . GLU A 1 113 ? -64.997 11.412 -13.893 1.00 37.34 113 GLU A C 1
ATOM 927 O O . GLU A 1 113 ? -64.618 10.523 -14.648 1.00 37.34 113 GLU A O 1
ATOM 932 N N . SER A 1 114 ? -65.750 11.192 -12.807 1.00 33.62 114 SER A N 1
ATOM 933 C CA . SER A 1 114 ? -66.355 9.934 -12.334 1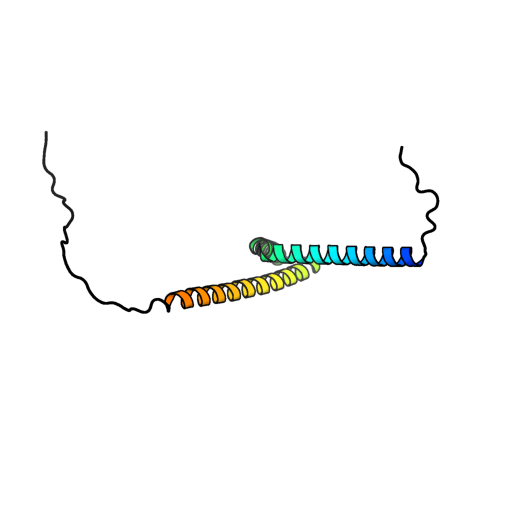.00 33.62 114 SER A CA 1
ATOM 934 C C . SER A 1 114 ? -65.371 8.899 -11.767 1.00 33.62 114 SER A C 1
ATOM 936 O O . SER A 1 114 ? -64.319 8.633 -12.322 1.00 33.62 114 SER A O 1
ATOM 938 N N . GLY A 1 115 ? -65.602 8.256 -10.632 1.00 38.38 115 GLY A N 1
ATOM 939 C CA . GLY A 1 115 ? -66.774 8.150 -9.787 1.00 38.38 115 GLY A CA 1
ATOM 940 C C . GLY A 1 115 ? -66.599 6.891 -8.931 1.00 38.38 115 GLY A C 1
ATOM 941 O O . GLY A 1 115 ? -65.905 5.957 -9.324 1.00 38.38 115 GLY A O 1
ATOM 942 N N . GLU A 1 116 ? -67.270 6.894 -7.785 1.00 47.44 116 GLU A N 1
ATOM 943 C CA . GLU A 1 116 ? -67.660 5.710 -7.012 1.00 47.44 116 GLU A CA 1
ATOM 944 C C . GLU A 1 116 ? -66.631 5.100 -6.042 1.00 47.44 116 GLU A C 1
ATOM 946 O O . GLU A 1 116 ? -65.982 4.078 -6.250 1.00 47.44 116 GLU A O 1
ATOM 951 N N . GLU A 1 117 ? -66.591 5.746 -4.880 1.00 52.50 117 GLU A N 1
ATOM 952 C CA . GLU A 1 117 ? -66.326 5.144 -3.580 1.00 52.50 117 GLU A CA 1
ATOM 953 C C . GLU A 1 117 ? -67.357 4.023 -3.318 1.00 52.50 117 GLU A C 1
ATOM 955 O O . GLU A 1 117 ? -68.561 4.267 -3.308 1.00 52.50 117 GLU A O 1
ATOM 960 N N . SER A 1 118 ? -66.902 2.784 -3.118 1.00 55.22 118 SER A N 1
ATOM 961 C CA . SER A 1 118 ? -67.736 1.689 -2.603 1.00 55.22 118 SER A CA 1
ATOM 962 C C . SER A 1 118 ? -67.045 1.042 -1.393 1.00 55.22 118 SER A C 1
ATOM 964 O O . SER A 1 118 ? -65.901 0.596 -1.522 1.00 55.22 118 SER A O 1
ATOM 966 N N . PRO A 1 119 ? -67.688 1.020 -0.209 1.00 63.97 119 PRO A N 1
ATOM 967 C CA . PRO A 1 119 ? -67.127 0.454 1.019 1.00 63.97 119 PRO A CA 1
ATOM 968 C C . PRO A 1 119 ? -67.198 -1.088 1.045 1.00 63.97 119 PRO A C 1
ATOM 970 O O . PRO A 1 119 ? -67.947 -1.686 0.272 1.00 63.97 119 PRO A O 1
ATOM 973 N N . PRO A 1 120 ? -66.426 -1.753 1.930 1.00 55.91 120 PRO A N 1
ATOM 974 C CA . PRO A 1 120 ? -66.354 -3.212 1.986 1.00 55.91 120 PRO A CA 1
ATOM 975 C C . PRO A 1 120 ? -67.655 -3.831 2.520 1.00 55.91 120 PRO A C 1
ATOM 977 O O . PRO A 1 120 ? -68.115 -3.481 3.608 1.00 55.91 120 PRO A O 1
ATOM 980 N N . GLU A 1 121 ? -68.220 -4.787 1.778 1.00 55.34 121 GLU A N 1
ATOM 981 C CA . GLU A 1 121 ? -69.317 -5.633 2.254 1.00 55.34 121 GLU A CA 1
ATOM 982 C C . GLU A 1 121 ? -68.817 -6.606 3.336 1.00 55.34 121 GLU A C 1
ATOM 984 O O . GLU A 1 121 ? -68.233 -7.649 3.048 1.00 55.34 121 GLU A O 1
ATOM 989 N N . GLU A 1 122 ? -69.098 -6.285 4.599 1.00 55.03 122 GLU A N 1
ATOM 990 C CA . GLU A 1 122 ? -69.378 -7.291 5.624 1.00 55.03 122 GLU A CA 1
ATOM 991 C C . GLU A 1 122 ? -70.864 -7.217 5.994 1.00 55.03 122 GLU A C 1
ATOM 993 O O . GLU A 1 122 ? -71.306 -6.290 6.670 1.00 55.03 122 GLU A O 1
ATOM 998 N N . ALA A 1 123 ? -71.634 -8.226 5.587 1.00 53.06 123 ALA A N 1
ATOM 999 C CA . ALA A 1 123 ? -72.846 -8.656 6.279 1.00 53.06 123 ALA A CA 1
ATOM 1000 C C . ALA A 1 123 ? -73.143 -10.109 5.883 1.00 53.06 123 ALA A C 1
ATOM 1002 O O . ALA A 1 123 ? -73.453 -10.411 4.734 1.00 53.06 123 ALA A O 1
ATOM 1003 N N . GLY A 1 124 ? -72.995 -11.025 6.840 1.00 50.41 124 GLY A N 1
ATOM 1004 C CA . GLY A 1 124 ? -73.268 -12.445 6.640 1.00 50.41 124 GLY A CA 1
ATOM 1005 C C . GLY A 1 124 ? -74.756 -12.787 6.584 1.00 50.41 124 GLY A C 1
ATOM 1006 O O . GLY A 1 124 ? -75.588 -12.024 7.061 1.00 50.41 124 GLY A O 1
ATOM 1007 N N . ALA A 1 125 ? -75.075 -13.984 6.085 1.00 47.16 125 ALA A N 1
ATOM 1008 C CA . ALA A 1 125 ? -76.243 -14.765 6.498 1.00 47.16 125 ALA A CA 1
ATOM 1009 C C . ALA A 1 125 ? -76.231 -16.183 5.890 1.00 47.16 125 ALA A C 1
ATOM 1011 O O . ALA A 1 125 ? -76.181 -16.346 4.680 1.00 47.16 125 ALA A O 1
ATOM 1012 N N . ALA A 1 126 ? -76.360 -17.169 6.783 1.00 47.06 126 ALA A N 1
ATOM 1013 C CA . ALA A 1 126 ? -77.208 -18.365 6.690 1.00 47.06 126 ALA A CA 1
ATOM 1014 C C . ALA A 1 126 ? -77.072 -19.371 5.521 1.00 47.06 126 ALA A C 1
ATOM 1016 O O . ALA A 1 126 ? -77.478 -19.103 4.398 1.00 47.06 126 ALA A O 1
ATOM 1017 N N . ALA A 1 127 ? -76.699 -20.608 5.873 1.00 52.50 127 ALA A N 1
ATOM 1018 C CA . ALA A 1 127 ? -77.429 -21.865 5.602 1.00 52.50 127 ALA A CA 1
ATOM 1019 C C . ALA A 1 127 ? -76.618 -23.005 6.264 1.00 52.50 127 ALA A C 1
ATOM 1021 O O . ALA A 1 127 ? -75.423 -23.116 6.011 1.00 52.50 127 ALA A O 1
ATOM 1022 N N . ALA A 1 128 ? -77.103 -23.618 7.349 1.00 47.31 128 ALA A N 1
ATOM 1023 C CA . ALA A 1 128 ? -77.982 -24.798 7.363 1.00 47.31 128 ALA A CA 1
ATOM 1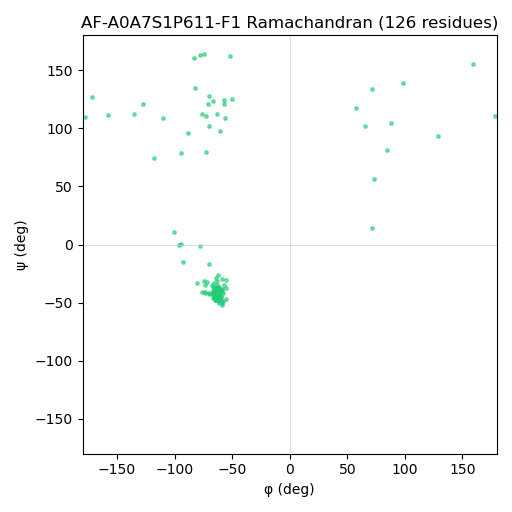024 C C . ALA A 1 128 ? -77.284 -26.059 6.830 1.00 47.31 128 ALA A C 1
ATOM 1026 O O . ALA A 1 128 ? -77.047 -26.130 5.606 1.00 47.31 128 ALA A O 1
#

Foldseek 3Di:
DDDDPPDDPQDVVNVVVVVVVVVVVVVVVVVVVVVVVLVVCLVCVPVLVVLLVVLVVCVVVVNHDPVSVVVNVVSVVSSVVSVVVVVVVVVVVVVVVVVVVVPPDDDDDDDDDDDDDDDDDDDDDDDD